Protein AF-A0AA43W477-F1 (afdb_monomer_lite)

Organism: NCBI:txid46503

pLDDT: mean 91.42, std 8.93, range [36.59, 98.06]

Secondary structure (DSSP, 8-state):
-----HHHHHHHHHH--TT-EE-HHHHHHH----EEEEEEEETTTEEEEEEEEEEEEEEEEE-TTS-EEEEEEEEEEEEEEEEEEE--TT-SS-B-SSS-EEEE-GGG-BSS--HHHHHHHHTT--HHHHHHHS-HHHHHHHHHHHHHHT-

Radius of gyration: 17.45 Å; chains: 1; bounding box: 58×36×42 Å

Structure (mmCIF, N/CA/C/O backbone):
data_AF-A0AA43W477-F1
#
_entry.id   AF-A0AA43W477-F1
#
loop_
_atom_site.group_PDB
_atom_site.id
_atom_site.type_symbol
_atom_site.label_atom_id
_atom_site.label_alt_id
_atom_site.label_comp_id
_atom_site.label_asym_id
_atom_site.label_entity_id
_atom_site.label_seq_id
_atom_site.pdbx_PDB_ins_code
_atom_site.Cartn_x
_atom_site.Cartn_y
_atom_site.Cartn_z
_atom_site.occupancy
_atom_site.B_iso_or_equiv
_atom_site.auth_seq_id
_atom_site.auth_comp_id
_atom_site.auth_asym_id
_atom_site.auth_atom_id
_atom_site.pdbx_PDB_model_num
ATOM 1 N N . MET A 1 1 ? 6.516 22.337 -6.057 1.00 55.09 1 MET A N 1
ATOM 2 C CA . MET A 1 1 ? 5.651 21.205 -5.654 1.00 55.09 1 MET A CA 1
ATOM 3 C C . MET A 1 1 ? 4.933 20.660 -6.873 1.00 55.09 1 MET A C 1
ATOM 5 O O . MET A 1 1 ? 4.413 21.450 -7.656 1.00 55.09 1 MET A O 1
ATOM 9 N N . ALA A 1 2 ? 4.930 19.340 -7.057 1.00 65.56 2 ALA A N 1
ATOM 10 C CA . ALA A 1 2 ? 4.123 18.714 -8.096 1.00 65.56 2 ALA A CA 1
ATOM 11 C C . ALA A 1 2 ? 2.641 19.053 -7.856 1.00 65.56 2 ALA A C 1
ATOM 13 O O . ALA A 1 2 ? 2.166 18.995 -6.726 1.00 65.56 2 ALA A O 1
ATOM 14 N N . LYS A 1 3 ? 1.916 19.439 -8.908 1.00 82.56 3 LYS A N 1
ATOM 15 C CA . LYS A 1 3 ? 0.476 19.709 -8.832 1.00 82.56 3 LYS A CA 1
ATOM 16 C C . LYS A 1 3 ? -0.272 18.489 -9.358 1.00 82.56 3 LYS A C 1
ATOM 18 O O . LYS A 1 3 ? 0.067 17.976 -10.424 1.00 82.56 3 LYS A O 1
ATOM 23 N N . ILE A 1 4 ? -1.272 18.029 -8.613 1.00 89.62 4 ILE A N 1
ATOM 24 C CA . ILE A 1 4 ? -2.232 17.023 -9.067 1.00 89.62 4 ILE A CA 1
ATOM 25 C C . ILE A 1 4 ? -3.625 17.637 -9.000 1.00 89.62 4 ILE A C 1
ATOM 27 O O . ILE A 1 4 ? -3.975 18.316 -8.036 1.00 89.62 4 ILE A O 1
ATOM 31 N N . THR A 1 5 ? -4.397 17.465 -10.063 1.00 92.69 5 THR A N 1
ATOM 32 C CA . THR A 1 5 ? -5.764 17.987 -10.128 1.00 92.69 5 THR A CA 1
ATOM 33 C C . THR A 1 5 ? -6.729 17.038 -9.427 1.00 92.69 5 THR A C 1
ATOM 35 O O . THR A 1 5 ? -6.487 15.833 -9.370 1.00 92.69 5 THR A O 1
ATOM 38 N N . LYS A 1 6 ? -7.867 17.562 -8.955 1.00 93.56 6 LYS A N 1
ATOM 39 C CA . LYS A 1 6 ? -8.944 16.730 -8.399 1.00 93.56 6 LYS A CA 1
ATOM 40 C C . LYS A 1 6 ? -9.395 15.654 -9.396 1.00 93.56 6 LYS A C 1
ATOM 42 O O . LYS A 1 6 ? -9.426 14.490 -9.044 1.00 93.56 6 LYS A O 1
ATOM 47 N N . LYS A 1 7 ? -9.580 16.021 -10.670 1.00 95.88 7 LYS A N 1
ATOM 48 C CA . LYS A 1 7 ? -9.936 15.081 -11.746 1.00 95.88 7 LYS A CA 1
ATOM 49 C C . LYS A 1 7 ? -8.931 13.931 -11.903 1.00 95.88 7 LYS A C 1
ATOM 51 O O . LYS A 1 7 ? -9.331 12.813 -12.197 1.00 95.88 7 LYS A O 1
ATOM 56 N N . GLN A 1 8 ? -7.632 14.192 -11.728 1.00 94.62 8 GLN A N 1
ATOM 57 C CA . GLN A 1 8 ? -6.612 13.137 -11.758 1.00 94.62 8 GLN A CA 1
ATOM 58 C C . GLN A 1 8 ? -6.694 12.225 -10.535 1.00 94.62 8 GLN A C 1
ATOM 60 O O . GLN A 1 8 ? -6.515 11.025 -10.690 1.00 94.62 8 GLN A O 1
ATOM 65 N N . VAL A 1 9 ? -6.956 12.782 -9.350 1.00 95.56 9 VAL A N 1
ATOM 66 C CA . VAL A 1 9 ? -7.172 11.996 -8.125 1.00 95.56 9 VAL A CA 1
ATOM 67 C C . VAL A 1 9 ? -8.405 11.110 -8.283 1.00 95.56 9 VAL A C 1
ATOM 69 O O . VAL A 1 9 ? -8.279 9.902 -8.154 1.00 95.56 9 VAL A O 1
ATOM 72 N N . ASP A 1 10 ? -9.538 11.680 -8.696 1.00 96.62 10 ASP A N 1
ATOM 73 C CA . ASP A 1 10 ? -10.791 10.943 -8.890 1.00 96.62 10 ASP A CA 1
ATOM 74 C C . ASP A 1 10 ? -10.625 9.802 -9.916 1.00 96.62 10 ASP A C 1
ATOM 76 O O . ASP A 1 10 ? -11.152 8.708 -9.733 1.00 96.62 10 ASP A O 1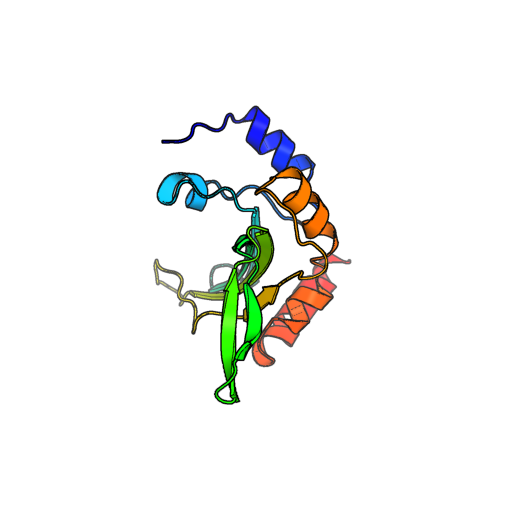
ATOM 80 N N . ALA A 1 11 ? -9.846 10.024 -10.984 1.00 97.06 11 ALA A N 1
ATOM 81 C CA . ALA A 1 11 ? -9.541 8.990 -11.974 1.00 97.06 11 ALA A CA 1
ATOM 82 C C . ALA A 1 11 ? -8.629 7.873 -11.429 1.00 97.06 11 ALA A C 1
ATOM 84 O O . ALA A 1 11 ? -8.783 6.721 -11.826 1.00 97.06 11 ALA A O 1
ATOM 85 N N . ILE A 1 12 ? -7.679 8.202 -10.546 1.00 96.75 12 ILE A N 1
ATOM 86 C CA . ILE A 1 12 ? -6.837 7.208 -9.865 1.00 96.75 12 ILE A CA 1
ATOM 87 C C . ILE A 1 12 ? -7.692 6.393 -8.894 1.00 96.75 12 ILE A C 1
ATOM 89 O O . ILE A 1 12 ? -7.641 5.168 -8.929 1.00 96.75 12 ILE A O 1
ATOM 93 N N . ASP A 1 13 ? -8.508 7.058 -8.079 1.00 96.94 13 ASP A N 1
ATOM 94 C CA . ASP A 1 13 ? -9.380 6.414 -7.095 1.00 96.94 13 ASP A CA 1
ATOM 95 C C . ASP A 1 13 ? -10.373 5.462 -7.773 1.00 96.94 13 ASP A C 1
ATOM 97 O O . ASP A 1 13 ? -10.541 4.330 -7.330 1.00 96.94 13 ASP A O 1
ATOM 101 N N . ALA A 1 14 ? -10.956 5.869 -8.906 1.00 96.88 14 ALA A N 1
ATOM 102 C CA . ALA A 1 14 ? -11.848 5.019 -9.696 1.00 96.88 14 ALA A CA 1
ATOM 103 C C . ALA A 1 14 ? -11.148 3.801 -10.332 1.00 96.88 14 ALA A C 1
ATOM 105 O O . ALA A 1 14 ? -11.803 2.799 -10.616 1.00 96.88 14 ALA A O 1
ATOM 106 N N . ALA A 1 15 ? -9.837 3.879 -10.581 1.00 97.06 15 ALA A N 1
ATOM 107 C CA . ALA A 1 15 ? -9.054 2.776 -11.138 1.00 97.06 15 ALA A CA 1
ATOM 108 C C . ALA A 1 15 ? -8.577 1.776 -10.068 1.00 97.06 15 ALA A C 1
ATOM 110 O O . ALA A 1 15 ? -8.187 0.657 -10.407 1.00 97.06 15 ALA A O 1
ATOM 111 N N . CYS A 1 16 ? -8.581 2.167 -8.793 1.00 96.69 16 CYS A N 1
ATOM 112 C CA . CYS A 1 16 ? -8.171 1.313 -7.687 1.00 96.69 16 CYS A CA 1
ATOM 113 C C . CYS A 1 16 ? -9.231 0.254 -7.349 1.00 96.69 16 CYS A C 1
ATOM 115 O O . CYS A 1 16 ? -10.439 0.454 -7.475 1.00 96.69 16 CYS A O 1
ATOM 117 N N . ARG A 1 17 ? -8.760 -0.892 -6.860 1.00 95.56 17 ARG A N 1
ATOM 118 C CA . ARG A 1 17 ? -9.561 -1.992 -6.314 1.00 95.56 17 ARG A CA 1
ATOM 119 C C . ARG A 1 17 ? -9.298 -2.136 -4.818 1.00 95.56 17 ARG A C 1
ATOM 121 O O . ARG A 1 17 ? -8.420 -1.485 -4.250 1.00 95.56 17 ARG A O 1
ATOM 128 N N . ASN A 1 18 ? -10.088 -2.989 -4.172 1.00 94.56 18 ASN A N 1
ATOM 129 C CA . ASN A 1 18 ? -9.909 -3.391 -2.776 1.00 94.56 18 ASN A CA 1
ATOM 130 C C . ASN A 1 18 ? -9.864 -2.227 -1.771 1.00 94.56 18 ASN A C 1
ATOM 132 O O . ASN A 1 18 ? -9.294 -2.382 -0.697 1.00 94.56 18 ASN A O 1
ATOM 136 N N . GLY A 1 19 ? -10.474 -1.077 -2.086 1.00 94.00 19 GLY A N 1
ATOM 137 C CA . GLY A 1 19 ? -10.568 0.080 -1.186 1.00 94.00 19 GLY A CA 1
ATOM 138 C C . GLY A 1 19 ? -9.307 0.945 -1.099 1.00 94.00 19 GLY A C 1
ATOM 139 O O . GLY A 1 19 ? -9.159 1.696 -0.138 1.00 94.00 19 GLY A O 1
ATOM 140 N N . PHE A 1 20 ? -8.386 0.831 -2.059 1.00 97.62 20 PHE A N 1
ATOM 141 C CA . PHE A 1 20 ? -7.263 1.762 -2.185 1.00 97.62 20 PHE A CA 1
ATOM 142 C C . PHE A 1 20 ? -7.692 3.089 -2.815 1.00 97.62 20 PHE A C 1
ATOM 144 O O . PHE A 1 20 ? -8.573 3.133 -3.668 1.00 97.62 20 PHE A O 1
ATOM 151 N N . SER A 1 21 ? -7.007 4.161 -2.433 1.00 97.38 21 SER A N 1
ATOM 152 C CA . SER A 1 21 ? -7.145 5.494 -3.024 1.00 97.38 21 SER A CA 1
ATOM 153 C C . SER A 1 21 ? -5.794 6.203 -3.077 1.00 97.38 21 SER A C 1
ATOM 155 O O . SER A 1 21 ? -4.827 5.779 -2.440 1.00 97.38 21 SER A O 1
ATOM 157 N N . PHE A 1 22 ? -5.711 7.304 -3.811 1.00 97.56 22 PHE A N 1
ATOM 158 C CA . PHE A 1 22 ? -4.522 8.137 -3.886 1.00 97.56 22 PHE A CA 1
ATOM 159 C C . PHE A 1 22 ? -4.175 8.771 -2.532 1.00 97.56 22 PHE A C 1
ATOM 161 O O . PHE A 1 22 ? -4.999 9.433 -1.894 1.00 97.56 22 PHE A O 1
ATOM 168 N N . ASP A 1 23 ? -2.916 8.641 -2.113 1.00 96.00 23 ASP A N 1
ATOM 169 C CA . ASP A 1 23 ? -2.455 9.205 -0.849 1.00 96.00 23 ASP A CA 1
ATOM 170 C C . ASP A 1 23 ? -2.114 10.696 -0.986 1.00 96.00 23 ASP A C 1
ATOM 172 O O . ASP A 1 23 ? -0.996 11.109 -1.313 1.00 96.00 23 ASP A O 1
ATOM 176 N N . ARG A 1 24 ? -3.115 11.532 -0.711 1.00 94.00 24 ARG A N 1
ATOM 177 C CA . ARG A 1 24 ? -2.993 12.994 -0.786 1.00 94.00 24 ARG A CA 1
ATOM 178 C C . ARG A 1 24 ? -2.018 13.555 0.247 1.00 94.00 24 ARG A C 1
ATOM 180 O O . ARG A 1 24 ? -1.382 14.572 -0.026 1.00 94.00 24 ARG A O 1
ATOM 187 N N . TYR A 1 25 ? -1.906 12.913 1.410 1.00 90.94 25 TYR A N 1
ATOM 188 C CA . TYR A 1 25 ? -1.027 13.368 2.483 1.00 90.94 25 TYR A CA 1
ATOM 189 C C . TYR A 1 25 ? 0.439 13.158 2.101 1.00 90.94 25 TYR A C 1
ATOM 191 O O . TYR A 1 25 ? 1.210 14.115 2.087 1.00 90.94 25 TYR A O 1
ATOM 199 N N . ASN A 1 26 ? 0.816 11.941 1.698 1.00 90.31 26 ASN A N 1
ATOM 200 C CA . ASN A 1 26 ? 2.179 11.655 1.251 1.00 90.31 26 ASN A CA 1
ATOM 201 C C . ASN A 1 26 ? 2.546 12.445 -0.005 1.00 90.31 26 ASN A C 1
ATOM 203 O O . ASN A 1 26 ? 3.672 12.926 -0.109 1.00 90.31 26 ASN A O 1
ATOM 207 N N . PHE A 1 27 ? 1.601 12.668 -0.920 1.00 92.50 27 PHE A N 1
ATOM 208 C CA . PHE A 1 27 ? 1.855 13.541 -2.059 1.00 92.50 27 PHE A CA 1
ATOM 209 C C . PHE A 1 27 ? 2.121 14.995 -1.640 1.00 92.50 27 PHE A C 1
ATOM 211 O O . PHE A 1 27 ? 3.027 15.629 -2.175 1.00 92.50 27 PHE A O 1
ATOM 218 N N . GLY A 1 28 ? 1.364 15.526 -0.676 1.00 90.62 28 GLY A N 1
ATOM 219 C CA . GLY A 1 28 ? 1.555 16.887 -0.170 1.00 90.62 28 GLY A CA 1
ATOM 220 C C . GLY A 1 28 ? 2.864 17.074 0.603 1.00 90.62 28 GLY A C 1
ATOM 221 O O . GLY A 1 28 ? 3.523 18.098 0.439 1.00 90.62 28 GLY A O 1
ATOM 222 N N . VAL A 1 29 ? 3.247 16.084 1.414 1.00 89.50 29 VAL A N 1
ATOM 223 C CA . VAL A 1 29 ? 4.421 16.155 2.301 1.00 89.50 29 VAL A CA 1
ATOM 224 C C . VAL A 1 29 ? 5.710 15.736 1.593 1.00 89.50 29 VAL A C 1
ATOM 226 O O . VAL A 1 29 ? 6.723 16.417 1.714 1.00 89.50 29 VAL A O 1
ATOM 229 N N . LEU A 1 30 ? 5.683 14.627 0.850 1.00 88.19 30 LEU A N 1
ATOM 230 C CA . LEU A 1 30 ? 6.871 14.003 0.251 1.00 88.19 30 LEU A CA 1
ATOM 231 C C . LEU A 1 30 ? 6.927 14.152 -1.276 1.00 88.19 30 LEU A C 1
ATOM 233 O O . LEU A 1 30 ? 7.933 13.812 -1.892 1.00 88.19 30 LEU A O 1
ATOM 237 N N . GLY A 1 31 ? 5.854 14.622 -1.923 1.00 88.75 31 GLY A N 1
ATOM 238 C CA . GLY A 1 31 ? 5.756 14.639 -3.389 1.00 88.75 31 GLY A CA 1
ATOM 239 C C . GLY A 1 31 ? 5.608 13.247 -4.014 1.00 88.75 31 GLY A C 1
ATOM 240 O O . GLY A 1 31 ? 5.574 13.119 -5.241 1.00 88.75 31 GLY A O 1
ATOM 241 N N . GLU A 1 32 ? 5.510 12.200 -3.192 1.00 88.75 32 GLU A N 1
ATOM 242 C CA . GLU A 1 32 ? 5.430 10.818 -3.640 1.00 88.75 32 GLU A CA 1
ATOM 243 C C . GLU A 1 32 ? 4.008 10.455 -4.056 1.00 88.75 32 GLU A C 1
ATOM 245 O O . GLU A 1 32 ? 3.033 10.701 -3.349 1.00 88.75 32 GLU A O 1
ATOM 250 N N . LYS A 1 33 ? 3.890 9.832 -5.228 1.00 92.50 33 LYS A N 1
ATOM 251 C CA . LYS A 1 33 ? 2.625 9.300 -5.724 1.00 92.50 33 LYS A CA 1
ATOM 252 C C . LYS A 1 33 ? 2.494 7.844 -5.292 1.00 92.50 33 LYS A C 1
ATOM 254 O O . LYS A 1 33 ? 3.070 6.962 -5.930 1.00 92.50 33 LYS A O 1
ATOM 259 N N . CYS A 1 34 ? 1.730 7.607 -4.237 1.00 96.06 34 CYS A N 1
ATOM 260 C CA . CYS A 1 34 ? 1.419 6.279 -3.721 1.00 96.06 34 CYS A CA 1
ATOM 261 C C . CYS A 1 34 ? -0.089 6.111 -3.512 1.00 96.06 34 CYS A C 1
ATOM 263 O O . CYS A 1 34 ? -0.859 7.073 -3.589 1.00 96.06 34 CYS A O 1
ATOM 265 N N . LEU A 1 35 ? -0.497 4.865 -3.296 1.00 98.06 35 LEU A N 1
ATOM 266 C CA . LEU A 1 35 ? -1.864 4.498 -2.958 1.00 98.06 35 LEU A CA 1
ATOM 267 C C . LEU A 1 35 ? -1.902 4.062 -1.497 1.00 98.06 35 LEU A C 1
ATOM 269 O O . LEU A 1 35 ? -0.952 3.445 -1.007 1.00 98.06 35 LEU A O 1
ATOM 273 N N . SER A 1 36 ? -2.990 4.349 -0.799 1.00 97.38 36 SER A N 1
ATOM 274 C CA . SER A 1 36 ? -3.182 3.905 0.576 1.00 97.38 36 SER A CA 1
ATOM 275 C C . SER A 1 36 ? -4.595 3.392 0.823 1.00 97.38 36 SER A C 1
ATOM 277 O O . SER A 1 36 ? -5.540 3.738 0.118 1.00 97.38 36 SER A O 1
ATOM 279 N N . LYS A 1 37 ? -4.705 2.511 1.818 1.00 96.31 37 LYS A N 1
ATOM 280 C CA . LYS A 1 37 ? -5.955 1.964 2.359 1.00 96.31 37 LYS A CA 1
ATOM 281 C C . LYS A 1 37 ? -5.814 1.931 3.875 1.00 96.31 37 LYS A C 1
ATOM 283 O O . LYS A 1 37 ? -4.760 1.560 4.388 1.00 96.31 37 LYS A O 1
ATOM 288 N N . THR A 1 38 ? -6.862 2.310 4.594 1.00 95.25 38 THR A N 1
ATOM 289 C CA . THR A 1 38 ? -6.926 2.160 6.054 1.00 95.25 38 THR A CA 1
ATOM 290 C C . THR A 1 38 ? -8.103 1.263 6.400 1.00 95.25 38 THR A C 1
ATOM 292 O O . THR A 1 38 ? -9.196 1.459 5.879 1.00 95.25 38 THR A O 1
ATOM 295 N N . ILE A 1 39 ? -7.872 0.274 7.256 1.00 93.94 39 ILE A N 1
ATOM 296 C CA . ILE A 1 39 ? -8.879 -0.679 7.720 1.00 93.94 39 ILE A CA 1
ATOM 297 C C . ILE A 1 39 ? -9.004 -0.503 9.227 1.00 93.94 39 ILE A C 1
ATOM 299 O O . ILE A 1 39 ? -8.080 -0.829 9.970 1.00 93.94 39 ILE A O 1
ATOM 303 N N . THR A 1 40 ? -10.131 0.029 9.684 1.00 93.19 40 THR A N 1
ATOM 304 C CA . THR A 1 40 ? -10.397 0.202 11.114 1.00 93.19 40 THR A CA 1
ATOM 305 C C . THR A 1 40 ? -10.754 -1.143 11.745 1.00 93.19 40 THR A C 1
ATOM 307 O O . THR A 1 40 ? -11.743 -1.766 11.357 1.00 93.19 40 THR A O 1
ATOM 310 N N . LEU A 1 41 ? -9.954 -1.582 12.721 1.00 91.06 41 LEU A N 1
ATOM 311 C CA . LEU A 1 41 ? -10.207 -2.797 13.504 1.00 91.06 41 LEU A CA 1
ATOM 312 C C . LEU A 1 41 ? -11.082 -2.484 14.715 1.00 91.06 41 LEU A C 1
ATOM 314 O O . LEU A 1 41 ? -12.097 -3.140 14.937 1.00 91.06 41 LEU A O 1
ATOM 318 N N . VAL A 1 42 ? -10.717 -1.431 15.448 1.00 90.12 42 VAL A N 1
ATOM 319 C CA . VAL A 1 42 ? -11.460 -0.907 16.594 1.00 90.12 42 VAL A CA 1
ATOM 320 C C . VAL A 1 42 ? -11.607 0.592 16.402 1.00 90.12 42 VAL A C 1
ATOM 322 O O . VAL A 1 42 ? -10.607 1.301 16.265 1.00 90.12 42 VAL A O 1
ATOM 325 N N . GLU A 1 43 ? -12.848 1.073 16.374 1.00 88.88 43 GLU A N 1
ATOM 326 C CA . GLU A 1 43 ? -13.149 2.480 16.108 1.00 88.88 43 GLU A CA 1
ATOM 327 C C . GLU A 1 43 ? -12.394 3.399 17.075 1.00 88.88 43 GLU A C 1
ATOM 329 O O . GLU A 1 43 ? -12.407 3.187 18.285 1.00 88.88 43 GLU A O 1
ATOM 334 N N . GLY A 1 44 ? -11.678 4.384 16.530 1.00 87.81 44 GLY A N 1
ATOM 335 C CA . GLY A 1 44 ? -10.871 5.334 17.303 1.00 87.81 44 GLY A CA 1
ATOM 336 C C . GLY A 1 44 ? -9.618 4.778 17.997 1.00 87.81 44 GLY A C 1
ATOM 337 O O . GLY A 1 44 ? -8.806 5.586 18.445 1.00 87.81 44 GLY A O 1
ATOM 338 N N . CYS A 1 45 ? -9.426 3.455 18.048 1.00 90.94 45 CYS A N 1
ATOM 339 C CA . CYS A 1 45 ? -8.376 2.825 18.857 1.00 90.94 45 CYS A CA 1
ATOM 340 C C . CYS A 1 45 ? -7.372 1.995 18.054 1.00 90.94 45 CYS A C 1
ATOM 342 O O . CYS A 1 45 ? -6.203 1.968 18.419 1.00 90.94 45 CYS A O 1
ATOM 344 N N . LYS A 1 46 ? -7.788 1.294 16.992 1.00 92.75 46 LYS A N 1
ATOM 345 C CA . LYS A 1 46 ? -6.884 0.416 16.231 1.00 92.75 46 LYS A CA 1
ATOM 346 C C . LYS A 1 46 ? -7.229 0.381 14.747 1.00 92.75 46 LYS A C 1
ATOM 348 O O . LYS A 1 46 ? -8.381 0.165 14.368 1.00 92.75 46 LYS A O 1
ATOM 353 N N . ALA A 1 47 ? -6.220 0.532 13.895 1.00 94.56 47 ALA A N 1
ATOM 354 C CA . ALA A 1 47 ? -6.359 0.473 12.447 1.00 94.56 47 ALA A CA 1
ATOM 355 C C . ALA A 1 47 ? -5.141 -0.168 11.771 1.00 94.56 47 ALA A C 1
ATOM 357 O O . ALA A 1 47 ? -3.999 0.021 12.182 1.00 94.56 47 ALA A O 1
ATOM 358 N N . VAL A 1 48 ? -5.376 -0.872 10.668 1.00 95.19 48 VAL A N 1
ATOM 359 C CA . VAL A 1 48 ? -4.331 -1.332 9.750 1.00 95.19 48 VAL A CA 1
ATOM 360 C C . VAL A 1 48 ? -4.186 -0.304 8.639 1.00 95.19 48 VAL A C 1
ATOM 362 O O . VAL A 1 48 ? -5.149 -0.011 7.932 1.00 95.19 48 VAL A O 1
ATOM 365 N N . LYS A 1 49 ? -2.981 0.236 8.458 1.00 95.75 49 LYS A N 1
ATOM 366 C CA . LYS A 1 49 ? -2.655 1.145 7.357 1.00 95.75 49 LYS A CA 1
ATOM 367 C C . LYS A 1 49 ? -1.799 0.425 6.330 1.00 95.75 49 LYS A C 1
ATOM 369 O O . LYS A 1 49 ? -0.726 -0.099 6.646 1.00 95.75 49 LYS A O 1
ATOM 374 N N . LEU A 1 50 ? -2.283 0.442 5.097 1.00 97.12 50 LEU A N 1
ATOM 375 C CA . LEU A 1 50 ? -1.616 -0.095 3.926 1.00 97.12 50 LEU A CA 1
ATOM 376 C C . LEU A 1 50 ? -1.127 1.048 3.044 1.00 97.12 50 LEU A C 1
ATOM 378 O O . LEU A 1 50 ? -1.858 2.010 2.800 1.00 97.12 50 LEU A O 1
ATOM 382 N N . ARG A 1 51 ? 0.089 0.910 2.521 1.00 96.94 51 ARG A N 1
ATOM 383 C CA . ARG A 1 51 ? 0.658 1.813 1.519 1.00 96.94 51 ARG A CA 1
ATOM 384 C C . ARG A 1 51 ? 1.246 1.000 0.379 1.00 96.94 51 ARG A C 1
ATOM 386 O O . ARG A 1 51 ? 2.084 0.137 0.612 1.00 96.94 51 ARG A O 1
ATOM 393 N N . LEU A 1 52 ? 0.836 1.303 -0.844 1.00 98.06 52 LEU A N 1
ATOM 394 C CA . LEU A 1 52 ? 1.376 0.724 -2.066 1.00 98.06 52 LEU A CA 1
ATOM 395 C C . LEU A 1 52 ? 2.154 1.803 -2.826 1.00 98.06 52 LEU A C 1
ATOM 397 O O . LEU A 1 52 ? 1.601 2.833 -3.221 1.00 98.06 52 LEU A O 1
ATOM 401 N N . SER A 1 53 ? 3.452 1.582 -3.006 1.00 97.06 53 SER A N 1
ATOM 402 C CA . SER A 1 53 ? 4.369 2.532 -3.640 1.00 97.06 53 SER A CA 1
ATOM 403 C C . SER A 1 53 ? 5.367 1.828 -4.559 1.00 97.06 53 SER A C 1
ATOM 405 O O . SER A 1 53 ? 5.430 0.601 -4.628 1.00 97.06 53 SER A O 1
ATOM 407 N N . TRP A 1 54 ? 6.145 2.622 -5.293 1.00 96.62 54 TRP A N 1
ATOM 408 C CA . TRP A 1 54 ? 7.280 2.130 -6.066 1.00 96.62 54 TRP A CA 1
ATOM 409 C C . TRP A 1 54 ? 8.544 2.101 -5.216 1.00 96.62 54 TRP A C 1
ATOM 411 O O . TRP A 1 54 ? 8.833 3.057 -4.497 1.00 96.62 54 TRP A O 1
ATOM 421 N N . ARG A 1 55 ? 9.337 1.047 -5.384 1.00 95.00 55 ARG A N 1
ATOM 422 C CA . ARG A 1 55 ? 10.702 0.932 -4.872 1.00 95.00 55 ARG A CA 1
ATOM 423 C C . ARG A 1 55 ? 11.629 0.544 -6.019 1.00 95.00 55 ARG A C 1
ATOM 425 O O . ARG A 1 55 ? 11.205 -0.176 -6.916 1.00 95.00 55 ARG A O 1
ATOM 432 N N . ASP A 1 56 ? 12.880 0.980 -5.980 1.00 96.00 56 ASP A N 1
ATOM 433 C CA . ASP A 1 56 ? 13.875 0.545 -6.961 1.00 96.00 56 ASP A CA 1
ATOM 434 C C . ASP A 1 56 ? 14.125 -0.968 -6.844 1.00 96.00 56 ASP A C 1
ATOM 436 O O . ASP A 1 56 ? 14.229 -1.527 -5.744 1.00 96.00 56 ASP A O 1
ATOM 440 N N . GLU A 1 57 ? 14.175 -1.644 -7.988 1.00 95.75 57 GLU A N 1
ATOM 441 C CA . GLU A 1 57 ? 14.448 -3.073 -8.043 1.00 95.75 57 GLU A CA 1
ATOM 442 C C . GLU A 1 57 ? 15.924 -3.332 -7.732 1.00 95.75 57 GLU A C 1
ATOM 444 O O . GLU A 1 57 ? 16.831 -2.806 -8.382 1.00 95.75 57 GLU A O 1
ATOM 449 N N . VAL A 1 58 ? 16.150 -4.171 -6.720 1.00 93.00 58 VAL A N 1
ATOM 450 C CA . VAL A 1 58 ? 17.482 -4.576 -6.277 1.00 93.00 58 VAL A CA 1
ATOM 451 C C . VAL A 1 58 ? 17.582 -6.090 -6.348 1.00 93.00 58 VAL A C 1
ATOM 453 O O . VAL A 1 58 ? 16.891 -6.801 -5.612 1.00 93.00 58 VAL A O 1
ATOM 456 N N . VAL A 1 59 ? 18.476 -6.573 -7.203 1.00 91.25 59 VAL A N 1
ATOM 457 C CA . VAL A 1 59 ? 18.832 -7.988 -7.312 1.00 91.25 59 VAL A CA 1
ATOM 458 C C . VAL A 1 59 ? 20.107 -8.223 -6.515 1.00 91.25 59 VAL A C 1
ATOM 460 O O . VAL A 1 59 ? 21.008 -7.386 -6.497 1.00 91.25 59 VAL A O 1
ATOM 463 N N . LYS A 1 60 ? 20.168 -9.345 -5.802 1.00 91.62 60 LYS A N 1
ATOM 464 C CA . LYS A 1 60 ? 21.353 -9.748 -5.048 1.00 91.62 60 LYS A CA 1
ATOM 465 C C . LYS A 1 60 ? 22.126 -10.782 -5.851 1.00 91.62 60 LYS A C 1
ATOM 467 O O . LYS A 1 60 ? 21.518 -11.728 -6.342 1.00 91.62 60 LYS A O 1
ATOM 472 N N . HIS A 1 61 ? 23.435 -10.609 -5.949 1.00 89.94 61 HIS A N 1
ATOM 473 C CA . HIS A 1 61 ? 24.333 -11.591 -6.546 1.00 89.94 61 HIS A CA 1
ATOM 474 C C . HIS A 1 61 ? 25.550 -11.800 -5.644 1.00 89.94 61 HIS A C 1
ATOM 476 O O . HIS A 1 61 ? 25.856 -10.958 -4.798 1.00 89.94 61 HIS A O 1
ATOM 482 N N . GLU A 1 62 ? 26.216 -12.938 -5.794 1.00 94.12 62 GLU A N 1
ATOM 483 C CA . GLU A 1 62 ? 27.456 -13.235 -5.084 1.00 94.12 62 GLU A CA 1
ATOM 484 C C . GLU A 1 62 ? 28.635 -12.691 -5.891 1.00 94.12 62 GLU A C 1
ATOM 486 O O . GLU A 1 62 ? 28.729 -12.916 -7.098 1.00 94.12 62 GLU A O 1
ATOM 491 N N . ASN A 1 63 ? 29.498 -11.907 -5.248 1.00 90.94 63 ASN A N 1
ATOM 492 C CA . ASN A 1 63 ? 30.696 -11.386 -5.894 1.00 90.94 63 ASN A CA 1
ATOM 493 C C . ASN A 1 63 ? 31.848 -12.408 -5.843 1.00 90.94 63 ASN A C 1
ATOM 495 O O . ASN A 1 63 ? 31.762 -13.445 -5.191 1.00 90.94 63 ASN A O 1
ATOM 499 N N . GLN A 1 64 ? 32.973 -12.075 -6.478 1.00 91.69 64 GLN A N 1
ATOM 500 C CA . GLN A 1 64 ? 34.184 -12.911 -6.499 1.00 91.69 64 GLN A CA 1
ATOM 501 C C . GLN A 1 64 ? 34.797 -13.219 -5.115 1.00 91.69 64 GLN A C 1
ATOM 503 O O . GLN A 1 64 ? 35.713 -14.028 -5.021 1.00 91.69 64 GLN A O 1
ATOM 508 N N . TYR A 1 65 ? 34.315 -12.572 -4.050 1.00 91.75 65 TYR A N 1
ATOM 509 C CA . TYR A 1 65 ? 34.753 -12.764 -2.665 1.00 91.75 65 TYR A CA 1
ATOM 510 C C . TYR A 1 65 ? 33.726 -13.538 -1.822 1.00 91.75 65 TYR A C 1
ATOM 512 O O . TYR A 1 65 ? 33.820 -13.542 -0.597 1.00 91.75 65 TYR A O 1
ATOM 520 N N . GLY A 1 66 ? 32.705 -14.129 -2.449 1.00 91.44 66 GLY A N 1
ATOM 521 C CA . GLY A 1 66 ? 31.635 -14.852 -1.758 1.00 91.44 66 GLY A CA 1
ATOM 522 C C . GLY A 1 66 ? 30.648 -13.957 -0.998 1.00 91.44 66 GLY A C 1
ATOM 523 O O . GLY A 1 66 ? 29.847 -14.427 -0.194 1.00 91.44 66 GLY A O 1
ATOM 524 N N . CYS A 1 67 ? 30.697 -12.636 -1.203 1.00 91.50 67 CYS A N 1
ATOM 525 C CA . CYS A 1 67 ? 29.800 -11.699 -0.534 1.00 91.50 67 CYS A CA 1
ATOM 526 C C . CYS A 1 67 ? 28.553 -11.445 -1.381 1.00 91.50 67 CYS A C 1
ATOM 528 O O . CYS A 1 67 ? 28.642 -11.122 -2.566 1.00 91.50 67 CYS A O 1
ATOM 530 N N . THR A 1 68 ? 27.379 -11.504 -0.750 1.00 93.38 68 THR A N 1
ATOM 531 C CA . THR A 1 68 ? 26.121 -11.111 -1.391 1.00 93.38 68 THR A CA 1
ATOM 532 C C . THR A 1 68 ? 26.023 -9.589 -1.488 1.00 93.38 68 THR A C 1
ATOM 534 O O . THR A 1 68 ? 25.840 -8.909 -0.477 1.00 93.38 68 THR A O 1
ATOM 537 N N . VAL A 1 69 ? 26.082 -9.049 -2.704 1.00 92.94 69 VAL A N 1
ATOM 538 C CA . VAL A 1 69 ? 26.016 -7.607 -2.968 1.00 92.94 69 VAL A CA 1
ATOM 539 C C . VAL A 1 69 ? 24.718 -7.219 -3.692 1.00 92.94 69 VAL A C 1
ATOM 541 O O . VAL A 1 69 ? 24.217 -7.979 -4.525 1.00 92.94 69 VAL A O 1
ATOM 544 N N . PRO A 1 70 ? 24.121 -6.055 -3.368 1.00 93.69 70 PRO A N 1
ATOM 545 C CA . PRO A 1 70 ? 22.955 -5.537 -4.075 1.00 93.69 70 PRO A CA 1
ATOM 546 C C . PRO A 1 70 ? 23.349 -4.873 -5.402 1.00 93.69 70 PRO A C 1
ATOM 548 O O . PRO A 1 70 ? 24.348 -4.163 -5.489 1.00 93.69 70 PRO A O 1
ATOM 551 N N . THR A 1 71 ? 22.524 -5.036 -6.432 1.00 92.81 71 THR A N 1
ATOM 552 C CA . THR A 1 71 ? 22.649 -4.341 -7.720 1.00 92.81 71 THR A CA 1
ATOM 553 C C . THR A 1 71 ? 21.307 -3.788 -8.150 1.00 92.81 71 THR A C 1
ATOM 555 O O . THR A 1 71 ? 20.305 -4.503 -8.162 1.00 92.81 71 THR A O 1
ATOM 558 N N . TYR A 1 72 ? 21.301 -2.504 -8.495 1.00 92.81 72 TYR A N 1
ATOM 559 C CA . TYR A 1 72 ? 20.130 -1.809 -9.009 1.00 92.81 72 TYR A CA 1
ATOM 560 C C . TYR A 1 72 ? 19.979 -2.114 -10.495 1.00 92.81 72 TYR A C 1
ATOM 562 O O . TYR A 1 72 ? 20.914 -1.907 -11.265 1.00 92.81 72 TYR A O 1
ATOM 570 N N . THR A 1 73 ? 18.807 -2.591 -10.900 1.00 92.81 73 THR A N 1
ATOM 571 C CA . THR A 1 73 ? 18.549 -2.956 -12.305 1.00 92.81 73 THR A CA 1
ATOM 572 C C . THR A 1 73 ? 18.154 -1.754 -13.165 1.00 92.81 73 THR A C 1
ATOM 574 O O . THR A 1 73 ? 18.117 -1.853 -14.386 1.00 92.81 73 THR A O 1
ATOM 577 N N . GLY A 1 74 ? 17.829 -0.620 -12.533 1.00 94.06 74 GLY A N 1
ATOM 578 C CA . GLY A 1 74 ? 17.208 0.538 -13.180 1.00 94.06 74 GLY A CA 1
ATOM 579 C C . GLY A 1 74 ? 15.682 0.433 -13.293 1.00 94.06 74 GLY A C 1
ATOM 580 O O . GLY A 1 74 ? 15.028 1.436 -13.571 1.00 94.06 74 GLY A O 1
ATOM 581 N N . ASN A 1 75 ? 15.100 -0.738 -13.017 1.00 96.56 75 ASN A N 1
ATOM 582 C CA . ASN A 1 75 ? 13.654 -0.894 -12.910 1.00 96.56 75 ASN A CA 1
ATOM 583 C C . ASN A 1 75 ? 13.148 -0.489 -11.521 1.00 96.56 75 ASN A C 1
ATOM 585 O O . ASN A 1 75 ? 13.893 -0.340 -10.551 1.00 96.56 75 ASN A O 1
ATOM 589 N N . VAL A 1 76 ? 11.829 -0.384 -11.420 1.00 96.44 76 VAL A N 1
ATOM 590 C CA . VAL A 1 76 ? 11.087 -0.233 -10.174 1.00 96.44 76 VAL A CA 1
ATOM 591 C C . VAL A 1 76 ? 10.106 -1.387 -10.005 1.00 96.44 76 VAL A C 1
ATOM 593 O O . VAL A 1 76 ? 9.567 -1.912 -10.975 1.00 96.44 76 VAL A O 1
ATOM 596 N N . VAL A 1 77 ? 9.847 -1.767 -8.760 1.00 97.31 77 VAL A N 1
ATOM 597 C CA . VAL A 1 77 ? 8.897 -2.813 -8.373 1.00 97.31 77 VAL A CA 1
ATOM 598 C C . VAL A 1 77 ? 7.852 -2.246 -7.411 1.00 97.31 77 VAL A C 1
ATOM 600 O O . VAL A 1 77 ? 8.191 -1.409 -6.563 1.00 97.31 77 VAL A O 1
ATOM 603 N N . PRO A 1 78 ? 6.584 -2.680 -7.497 1.00 97.56 78 PRO A N 1
ATOM 604 C CA . PRO A 1 78 ? 5.577 -2.322 -6.513 1.00 97.56 78 PRO A CA 1
ATOM 605 C C . PRO A 1 78 ? 5.915 -2.944 -5.155 1.00 97.56 78 PRO A C 1
ATOM 607 O O . PRO A 1 78 ? 6.291 -4.119 -5.056 1.00 97.56 78 PRO A O 1
ATOM 610 N N . GLN A 1 79 ? 5.746 -2.167 -4.092 1.00 97.69 79 GLN A N 1
ATOM 611 C CA . GLN A 1 79 ? 5.912 -2.610 -2.716 1.00 97.69 79 GLN A CA 1
ATOM 612 C C . GLN A 1 79 ? 4.679 -2.230 -1.901 1.00 97.69 79 GLN A C 1
ATOM 614 O O . GLN A 1 79 ? 4.301 -1.062 -1.836 1.00 97.69 79 GLN A O 1
ATOM 619 N N . LEU A 1 80 ? 4.084 -3.228 -1.251 1.00 98.00 80 LEU A N 1
ATOM 620 C CA . LEU A 1 80 ? 3.049 -3.045 -0.247 1.00 98.00 80 LEU A CA 1
ATOM 621 C C . LEU A 1 80 ? 3.692 -3.008 1.138 1.00 98.00 80 LEU A C 1
ATOM 623 O O . LEU A 1 80 ? 4.430 -3.915 1.524 1.00 98.00 80 LEU A O 1
ATOM 627 N N . HIS A 1 81 ? 3.380 -1.969 1.892 1.00 97.19 81 HIS A N 1
ATOM 628 C CA . HIS A 1 81 ? 3.689 -1.825 3.304 1.00 97.19 81 HIS A CA 1
ATOM 629 C C . HIS A 1 81 ? 2.404 -1.984 4.112 1.00 97.19 81 HIS A C 1
ATOM 631 O O . HIS A 1 81 ? 1.393 -1.369 3.783 1.00 97.19 81 HIS A O 1
ATOM 637 N N . CYS A 1 82 ? 2.449 -2.814 5.151 1.00 96.88 82 CYS A N 1
ATOM 638 C CA . CYS A 1 82 ? 1.348 -3.059 6.072 1.00 96.88 82 CYS A CA 1
ATOM 639 C C . CYS A 1 82 ? 1.808 -2.757 7.494 1.00 96.88 82 CYS A C 1
ATOM 641 O O . CYS A 1 82 ? 2.780 -3.344 7.972 1.00 96.88 82 CYS A O 1
ATOM 643 N N . SER A 1 83 ? 1.106 -1.857 8.174 1.00 95.88 83 SER A N 1
ATOM 644 C CA . SER A 1 83 ? 1.424 -1.444 9.541 1.00 95.88 83 SER A CA 1
ATOM 645 C C . SER A 1 83 ? 0.165 -1.392 10.396 1.00 95.88 83 SER A C 1
ATOM 647 O O . SER A 1 83 ? -0.883 -0.938 9.937 1.00 95.88 83 SER A O 1
ATOM 649 N N . VAL A 1 84 ? 0.276 -1.865 11.635 1.00 95.19 84 VAL A N 1
ATOM 650 C CA . VAL A 1 84 ? -0.773 -1.742 12.650 1.00 95.19 84 VAL A CA 1
ATOM 651 C C . VAL A 1 84 ? -0.539 -0.445 13.407 1.00 95.19 84 VAL A C 1
ATOM 653 O O . VAL A 1 84 ? 0.599 -0.118 13.748 1.00 95.19 84 VAL A O 1
ATOM 656 N N . TRP A 1 85 ? -1.616 0.297 13.613 1.00 94.88 85 TRP A N 1
ATOM 657 C CA . TRP A 1 85 ? -1.625 1.546 14.346 1.00 94.88 85 TRP A CA 1
ATOM 658 C C . TRP A 1 85 ? -2.629 1.456 15.479 1.00 94.88 85 TRP A C 1
ATOM 660 O O . TRP A 1 85 ? -3.787 1.110 15.254 1.00 94.88 85 TRP A O 1
ATOM 670 N N . ASP A 1 86 ? -2.183 1.842 16.660 1.00 93.44 86 ASP A N 1
ATOM 671 C CA . ASP A 1 86 ? -2.957 1.903 17.883 1.00 93.44 86 ASP A CA 1
ATOM 672 C C . ASP A 1 86 ? -3.049 3.350 18.362 1.00 93.44 86 ASP A C 1
ATOM 674 O O . ASP A 1 86 ? -2.187 4.192 18.091 1.00 93.44 86 ASP A O 1
ATOM 678 N N . LYS A 1 87 ? -4.117 3.648 19.081 1.00 93.50 87 LYS A N 1
ATOM 679 C CA . LYS A 1 87 ? -4.367 4.938 19.696 1.00 93.50 87 LYS A CA 1
ATOM 680 C C . LYS A 1 87 ? -5.024 4.690 21.043 1.00 93.50 87 LYS A C 1
ATOM 682 O O . LYS A 1 87 ? -6.096 4.090 21.107 1.00 93.50 87 LYS A O 1
ATOM 687 N N . ALA A 1 88 ? -4.372 5.122 22.120 1.00 88.38 88 ALA A N 1
ATOM 688 C CA . ALA A 1 88 ? -4.944 4.947 23.444 1.00 88.38 88 ALA A CA 1
ATOM 689 C C . ALA A 1 88 ? -6.144 5.897 23.643 1.00 88.38 88 ALA A C 1
ATOM 691 O O . ALA A 1 88 ? -6.174 6.994 23.067 1.00 88.38 88 ALA A O 1
ATOM 692 N N . PRO A 1 89 ? -7.142 5.509 24.459 1.00 85.31 89 PRO A N 1
ATOM 693 C CA . PRO A 1 89 ? -8.260 6.384 24.788 1.00 85.31 89 PRO A CA 1
ATOM 694 C C . PRO A 1 89 ? -7.772 7.709 25.383 1.00 85.31 89 PRO A C 1
ATOM 696 O O . PRO A 1 89 ? -6.985 7.724 26.324 1.00 85.31 89 PRO A O 1
ATOM 699 N N . GLY A 1 90 ? -8.247 8.828 24.835 1.00 82.81 90 GLY A N 1
ATOM 700 C CA . GLY A 1 90 ? -7.873 10.170 25.293 1.00 82.81 90 GLY A CA 1
ATOM 701 C C . GLY A 1 90 ? -6.575 10.728 24.697 1.00 82.81 90 GLY A C 1
ATOM 702 O O . GLY A 1 90 ? -6.306 11.915 24.866 1.00 82.81 90 GLY A O 1
ATOM 703 N N . GLU A 1 91 ? -5.802 9.940 23.947 1.00 87.44 91 GLU A N 1
ATOM 704 C CA . GLU A 1 91 ? -4.655 10.466 23.206 1.00 87.44 91 GLU A CA 1
ATOM 705 C C . GLU A 1 91 ? -5.093 11.160 21.908 1.00 87.44 91 GLU A C 1
ATOM 707 O O . GLU A 1 91 ? -6.155 10.894 21.341 1.00 87.44 91 GLU A O 1
ATOM 712 N N . SER A 1 92 ? -4.265 12.069 21.396 1.00 86.19 92 SER A N 1
ATOM 713 C CA . SER A 1 92 ? -4.478 12.702 20.089 1.00 86.19 92 SER A CA 1
ATOM 714 C C . SER A 1 92 ? -3.786 11.933 18.958 1.00 86.19 92 SER A C 1
ATOM 716 O O . SER A 1 92 ? -4.327 11.860 17.849 1.00 86.19 92 SER A O 1
ATOM 718 N N . CYS A 1 93 ? -2.647 11.304 19.253 1.00 88.81 93 CYS A N 1
ATOM 719 C CA . CYS A 1 93 ? -1.748 10.688 18.282 1.00 88.81 93 CYS A CA 1
ATOM 720 C C . CYS A 1 93 ? -2.003 9.190 18.087 1.00 88.81 93 CYS A C 1
ATOM 722 O O . CYS A 1 93 ? -2.433 8.487 18.994 1.00 88.81 93 CYS A O 1
ATOM 724 N N . TRP A 1 94 ? -1.711 8.711 16.878 1.00 92.12 94 TRP A N 1
ATOM 725 C CA . TRP A 1 94 ? -1.650 7.285 16.569 1.00 92.12 94 TRP A CA 1
ATOM 726 C C . TRP A 1 94 ? -0.197 6.815 16.636 1.00 92.12 94 TRP A C 1
ATOM 728 O O . TRP A 1 94 ? 0.694 7.510 16.146 1.00 92.12 94 TRP A O 1
ATOM 738 N N . HIS A 1 95 ? 0.021 5.612 17.148 1.00 90.00 95 HIS A N 1
ATOM 739 C CA . HIS A 1 95 ? 1.327 4.980 17.279 1.00 90.00 95 HIS A CA 1
ATOM 740 C C . HIS A 1 95 ? 1.349 3.671 16.496 1.00 90.00 95 HIS A C 1
ATOM 742 O O . HIS A 1 95 ? 0.378 2.925 16.514 1.00 90.00 95 HIS A O 1
ATOM 748 N N . SER A 1 96 ? 2.450 3.372 15.814 1.00 90.38 96 SER A N 1
ATOM 749 C CA . SER A 1 96 ? 2.686 2.045 15.242 1.00 90.38 96 SER A CA 1
ATOM 750 C C . SER A 1 96 ? 3.831 1.369 15.976 1.00 90.38 96 SER A C 1
ATOM 752 O O . SER A 1 96 ? 4.905 1.959 16.118 1.00 90.38 96 SER A O 1
ATOM 754 N N . TYR A 1 97 ? 3.641 0.120 16.389 1.00 78.56 97 TYR A N 1
ATOM 755 C CA . TYR A 1 97 ? 4.716 -0.668 16.982 1.00 78.56 97 TYR A CA 1
ATOM 756 C C . TYR A 1 97 ? 5.569 -1.312 15.880 1.00 78.56 97 TYR A C 1
ATOM 758 O O . TYR A 1 97 ? 5.139 -2.222 15.172 1.00 78.56 97 TYR A O 1
ATOM 766 N N . GLY A 1 98 ? 6.801 -0.818 15.731 1.00 83.06 98 GLY A N 1
ATOM 767 C CA . GLY A 1 98 ? 7.760 -1.293 14.732 1.00 83.06 98 GLY A CA 1
ATOM 768 C C . GLY A 1 98 ? 7.522 -0.747 13.321 1.00 83.06 98 GLY A C 1
ATOM 769 O O . GLY A 1 98 ? 6.713 0.147 13.089 1.00 83.06 98 GLY A O 1
ATOM 770 N N . LEU A 1 99 ? 8.268 -1.290 12.356 1.00 85.75 99 LEU A N 1
ATOM 771 C CA . LEU A 1 99 ? 8.236 -0.839 10.959 1.00 85.75 99 LEU A CA 1
ATOM 772 C C . LEU A 1 99 ? 7.105 -1.471 10.138 1.00 85.75 99 LEU A C 1
ATOM 774 O O . LEU A 1 99 ? 6.968 -1.148 8.963 1.00 85.75 99 LEU A O 1
ATOM 778 N N . GLY A 1 100 ? 6.309 -2.375 10.715 1.00 92.19 100 GLY A N 1
ATOM 779 C CA . GLY A 1 100 ? 5.347 -3.184 9.968 1.00 92.19 100 GLY A CA 1
ATOM 780 C C . GLY A 1 100 ? 6.017 -4.209 9.044 1.00 92.19 100 GLY A C 1
ATOM 781 O O . GLY A 1 100 ? 7.200 -4.528 9.181 1.00 92.19 100 GLY A O 1
ATOM 782 N N . LYS A 1 101 ? 5.249 -4.744 8.092 1.00 95.19 101 LYS A N 1
ATOM 783 C CA . LYS A 1 101 ? 5.709 -5.753 7.130 1.00 95.19 101 LYS A CA 1
ATOM 784 C C . LYS A 1 101 ? 5.668 -5.208 5.712 1.00 95.19 101 LYS A C 1
ATOM 786 O O . LYS A 1 101 ? 4.752 -4.482 5.331 1.00 95.19 101 LYS A O 1
ATOM 791 N N . PHE A 1 102 ? 6.650 -5.606 4.913 1.00 96.25 102 PHE A N 1
ATOM 792 C CA . PHE A 1 102 ? 6.743 -5.249 3.504 1.00 96.25 102 PHE A CA 1
ATOM 793 C C . PHE A 1 102 ? 6.580 -6.492 2.635 1.00 96.25 102 PHE A C 1
ATOM 795 O O . PHE A 1 102 ? 7.186 -7.529 2.907 1.00 96.25 102 PHE A O 1
ATOM 802 N N . ARG A 1 103 ? 5.818 -6.370 1.550 1.00 96.38 103 ARG A N 1
ATOM 803 C CA . ARG A 1 103 ? 5.748 -7.352 0.468 1.00 96.38 103 ARG A CA 1
ATOM 804 C C . ARG A 1 103 ? 6.115 -6.668 -0.838 1.00 96.38 103 ARG A C 1
ATOM 806 O O . ARG A 1 103 ? 5.604 -5.599 -1.147 1.00 96.38 103 ARG A O 1
ATOM 813 N N . VAL A 1 104 ? 7.020 -7.280 -1.591 1.00 96.56 104 VAL A N 1
ATOM 814 C CA . VAL A 1 104 ? 7.476 -6.772 -2.889 1.00 96.56 104 VAL A CA 1
ATOM 815 C 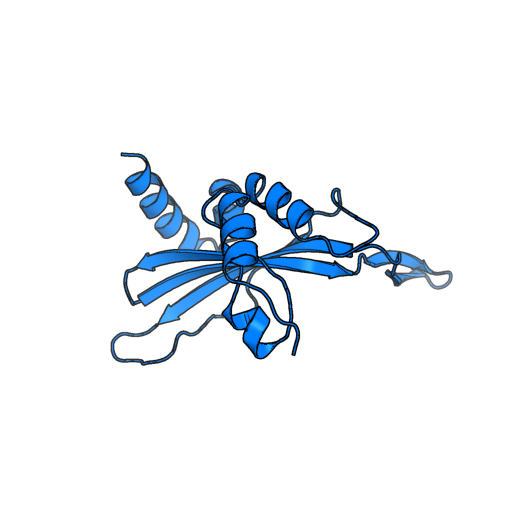C . VAL A 1 104 ? 6.908 -7.666 -3.984 1.00 96.56 104 VAL A C 1
ATOM 817 O O . VAL A 1 104 ? 7.080 -8.882 -3.920 1.00 96.56 104 VAL A O 1
ATOM 820 N N . PHE A 1 105 ? 6.273 -7.070 -4.988 1.00 95.75 105 PHE A N 1
ATOM 821 C CA . PHE A 1 105 ? 5.748 -7.771 -6.162 1.00 95.75 105 PHE A CA 1
ATOM 822 C C . PHE A 1 105 ? 6.842 -7.849 -7.231 1.00 95.75 105 PHE A C 1
ATOM 824 O O . PHE A 1 105 ? 6.869 -7.067 -8.179 1.00 95.75 105 PHE A O 1
ATOM 831 N N . ARG A 1 106 ? 7.820 -8.739 -7.015 1.00 92.75 106 ARG A N 1
ATOM 832 C CA . ARG A 1 106 ? 9.024 -8.849 -7.865 1.00 92.75 106 ARG A CA 1
ATOM 833 C C . ARG A 1 106 ? 8.699 -9.221 -9.314 1.00 92.75 106 ARG A C 1
ATOM 835 O O . ARG A 1 106 ? 9.394 -8.792 -10.221 1.00 92.75 106 ARG A O 1
ATOM 842 N N . ASP A 1 107 ? 7.618 -9.961 -9.530 1.00 93.62 107 ASP A N 1
ATOM 843 C CA . ASP A 1 107 ? 7.094 -10.335 -10.848 1.00 93.62 107 ASP A CA 1
ATOM 844 C C . ASP A 1 107 ? 6.476 -9.155 -11.624 1.00 93.62 107 ASP A C 1
ATOM 846 O O . ASP A 1 107 ? 6.117 -9.297 -12.791 1.00 93.62 107 ASP A O 1
ATOM 850 N N . LYS A 1 108 ? 6.351 -7.981 -10.990 1.00 94.31 108 LYS A N 1
ATOM 851 C CA . LYS A 1 108 ? 5.774 -6.757 -11.566 1.00 94.31 108 LYS A CA 1
ATOM 852 C C . LYS A 1 108 ? 6.812 -5.648 -11.757 1.00 94.31 108 LYS A C 1
ATOM 854 O O . LYS A 1 108 ? 6.465 -4.467 -11.698 1.00 94.31 108 LYS A O 1
ATOM 859 N N . ALA A 1 109 ? 8.078 -6.011 -11.959 1.00 94.12 109 ALA A N 1
ATOM 860 C CA . ALA A 1 109 ? 9.127 -5.054 -12.287 1.00 94.12 109 ALA A CA 1
ATOM 861 C C . ALA A 1 109 ? 8.779 -4.263 -13.556 1.00 94.12 109 ALA A C 1
ATOM 863 O O . ALA A 1 109 ? 8.236 -4.801 -14.525 1.00 94.12 109 ALA A O 1
ATOM 864 N N . PHE A 1 110 ? 9.075 -2.966 -13.545 1.00 94.94 110 PHE A N 1
ATOM 865 C CA . PHE A 1 110 ? 8.767 -2.076 -14.652 1.00 94.94 110 PHE A CA 1
ATOM 866 C C . PHE A 1 110 ? 9.832 -0.978 -14.798 1.00 94.94 110 PHE A C 1
ATOM 868 O O . PHE A 1 110 ? 10.318 -0.475 -13.786 1.00 94.94 110 PHE A O 1
ATOM 875 N N . PRO A 1 111 ? 10.166 -0.517 -16.017 1.00 95.00 111 PRO A N 1
ATOM 876 C CA . PRO A 1 111 ? 11.219 0.490 -16.211 1.00 95.00 111 PRO A CA 1
ATOM 877 C C . PRO A 1 111 ? 10.907 1.891 -15.657 1.00 95.00 111 PRO A C 1
ATOM 879 O O . PRO A 1 111 ? 11.771 2.764 -15.643 1.00 95.00 111 PRO A O 1
ATOM 882 N N . LYS A 1 112 ? 9.656 2.171 -15.265 1.00 94.56 112 LYS A N 1
ATOM 883 C CA . LYS A 1 112 ? 9.207 3.518 -14.879 1.00 94.56 112 LYS A CA 1
ATOM 884 C C . LYS A 1 112 ? 8.142 3.506 -13.785 1.00 94.56 112 LYS A C 1
ATOM 886 O O . LYS A 1 112 ? 7.240 2.681 -13.764 1.00 94.56 112 LYS A O 1
ATOM 891 N N . ARG A 1 113 ? 8.153 4.517 -12.918 1.00 94.44 113 ARG A N 1
ATOM 892 C CA . ARG A 1 113 ? 7.092 4.722 -11.919 1.00 94.44 113 ARG A CA 1
ATOM 893 C C . ARG A 1 113 ? 5.802 5.190 -12.604 1.00 94.44 113 ARG A C 1
ATOM 895 O O . ARG A 1 113 ? 5.687 6.360 -12.972 1.00 94.44 113 ARG A O 1
ATOM 902 N N . MET A 1 114 ? 4.837 4.289 -12.793 1.00 94.56 114 MET A N 1
ATOM 903 C CA . MET A 1 114 ? 3.538 4.585 -13.416 1.00 94.56 114 MET A CA 1
ATOM 904 C C . MET A 1 114 ? 2.376 4.334 -12.447 1.00 94.56 114 MET A C 1
ATOM 906 O O . MET A 1 114 ? 2.329 3.307 -11.780 1.00 94.56 114 MET A O 1
ATOM 910 N N . MET A 1 115 ? 1.433 5.277 -12.349 1.00 95.38 115 MET A N 1
ATOM 911 C CA . MET A 1 115 ? 0.335 5.183 -11.374 1.00 95.38 115 MET A CA 1
ATOM 912 C C . MET A 1 115 ? -0.722 4.143 -11.764 1.00 95.38 115 MET A C 1
ATOM 914 O O . MET A 1 115 ? -1.154 3.376 -10.914 1.00 95.38 115 MET A O 1
ATOM 918 N N . ASN A 1 116 ? -1.090 4.059 -13.043 1.00 95.44 116 ASN A N 1
ATOM 919 C CA . ASN A 1 116 ? -2.035 3.049 -13.537 1.00 95.44 116 ASN A CA 1
ATOM 920 C C . ASN A 1 116 ? -1.575 1.617 -13.211 1.00 95.44 116 ASN A C 1
ATOM 922 O O . ASN A 1 116 ? -2.380 0.805 -12.777 1.00 95.44 116 ASN A O 1
ATOM 926 N N . ARG A 1 117 ? -0.271 1.335 -13.316 1.00 95.88 117 ARG A N 1
ATOM 927 C CA . A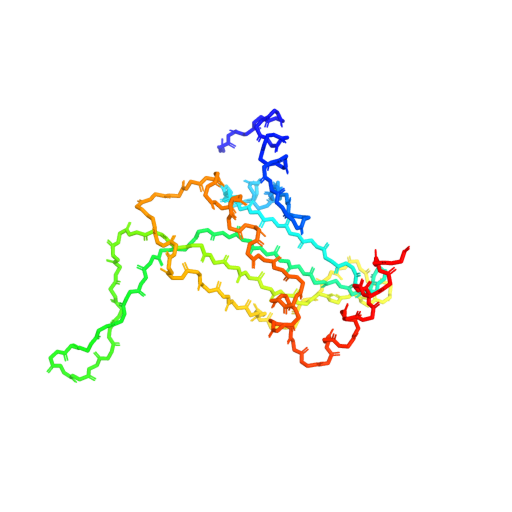RG A 1 117 ? 0.304 0.038 -12.935 1.00 95.88 117 ARG A CA 1
ATOM 928 C C . ARG A 1 117 ? 0.200 -0.243 -11.435 1.00 95.88 117 ARG A C 1
ATOM 930 O O . ARG A 1 117 ? -0.065 -1.377 -11.061 1.00 95.88 117 ARG A O 1
ATOM 937 N N . LEU A 1 118 ? 0.358 0.764 -10.567 1.00 96.31 118 LEU A N 1
ATOM 938 C CA . LEU A 1 118 ? 0.065 0.576 -9.138 1.00 96.31 118 LEU A CA 1
ATOM 939 C C . LEU A 1 118 ? -1.422 0.308 -8.901 1.00 96.31 118 LEU A C 1
ATOM 941 O O . LEU A 1 118 ? -1.738 -0.528 -8.063 1.00 96.31 118 LEU A O 1
ATOM 945 N N . CYS A 1 119 ? -2.314 0.973 -9.644 1.00 97.31 119 CYS A N 1
ATOM 946 C CA . CYS A 1 119 ? -3.756 0.734 -9.552 1.00 97.31 119 CYS A CA 1
ATOM 947 C C . CYS A 1 119 ? -4.087 -0.719 -9.918 1.00 97.31 119 CYS A C 1
ATOM 949 O O . CYS A 1 119 ? -4.789 -1.379 -9.165 1.00 97.31 119 CYS A O 1
ATOM 951 N N . GLU A 1 120 ? -3.506 -1.264 -10.992 1.00 96.56 120 GLU A N 1
ATOM 952 C CA . GLU A 1 120 ? -3.656 -2.684 -11.361 1.00 96.56 120 GLU A CA 1
ATOM 953 C C . GLU A 1 120 ? -3.206 -3.626 -10.227 1.00 96.56 120 GLU A C 1
ATOM 955 O O . GLU A 1 120 ? -3.881 -4.600 -9.912 1.00 96.56 120 GLU A O 1
ATOM 960 N N . VAL A 1 121 ? -2.098 -3.312 -9.545 1.00 97.19 121 VAL A N 1
ATOM 961 C CA . VAL A 1 121 ? -1.580 -4.132 -8.432 1.00 97.19 121 VAL A CA 1
ATOM 962 C C . VAL A 1 121 ? -2.520 -4.146 -7.222 1.00 97.19 121 VAL A C 1
ATOM 964 O O . VAL A 1 121 ? -2.484 -5.104 -6.452 1.00 97.19 121 VAL A O 1
ATOM 967 N N . THR A 1 122 ? -3.391 -3.144 -7.050 1.00 97.19 122 THR A N 1
ATOM 968 C CA . THR A 1 122 ? -4.350 -3.131 -5.927 1.00 97.19 122 THR A CA 1
ATOM 969 C C . THR A 1 122 ? -5.298 -4.328 -5.942 1.00 97.19 122 THR A C 1
ATOM 971 O O . THR A 1 122 ? -5.690 -4.782 -4.870 1.00 97.19 122 THR A O 1
ATOM 974 N N . GLU A 1 123 ? -5.599 -4.894 -7.116 1.00 96.44 123 GLU A N 1
ATOM 975 C CA . GLU A 1 123 ? -6.418 -6.104 -7.266 1.00 96.44 123 GLU A CA 1
ATOM 976 C C . GLU A 1 123 ? -5.783 -7.321 -6.580 1.00 96.44 123 GLU A C 1
ATOM 978 O O . GLU A 1 123 ? -6.482 -8.137 -5.987 1.00 96.44 123 GLU A O 1
ATOM 983 N N . LEU A 1 124 ? -4.448 -7.393 -6.571 1.00 96.25 124 LEU A N 1
ATOM 984 C CA . LEU A 1 124 ? -3.694 -8.469 -5.926 1.00 96.25 124 LEU A CA 1
ATOM 985 C C . LEU A 1 124 ? -3.657 -8.337 -4.398 1.00 96.25 124 LEU A C 1
ATOM 987 O O . LEU A 1 124 ? -3.260 -9.279 -3.716 1.00 96.25 124 LEU A O 1
ATOM 991 N N . VAL A 1 125 ? -4.022 -7.173 -3.851 1.00 96.12 125 VAL A N 1
ATOM 992 C CA . VAL A 1 125 ? -4.018 -6.906 -2.407 1.00 96.12 125 VAL A CA 1
ATOM 993 C C . VAL A 1 125 ? -5.345 -7.340 -1.791 1.00 96.12 125 VAL A C 1
ATOM 995 O O . VAL A 1 125 ? -6.178 -6.506 -1.437 1.00 96.12 125 VAL A O 1
ATOM 998 N N . THR A 1 126 ? -5.539 -8.655 -1.698 1.00 95.38 126 THR A N 1
ATOM 999 C CA . THR A 1 126 ? -6.732 -9.255 -1.088 1.00 95.38 126 THR A CA 1
ATOM 1000 C C . THR A 1 126 ? -6.686 -9.181 0.438 1.00 95.38 126 THR A C 1
ATOM 1002 O O . THR A 1 126 ? -5.626 -8.968 1.039 1.00 95.38 126 THR A O 1
ATOM 1005 N N . ASP A 1 127 ? -7.834 -9.374 1.083 1.00 93.81 127 ASP A N 1
ATOM 1006 C CA . ASP A 1 127 ? -7.911 -9.372 2.543 1.00 93.81 127 ASP A CA 1
ATOM 1007 C C . ASP A 1 127 ? -7.147 -10.563 3.153 1.00 93.81 127 ASP A C 1
ATOM 1009 O O . ASP A 1 127 ? -6.539 -10.418 4.214 1.00 93.81 127 ASP A O 1
ATOM 1013 N N . GLU A 1 128 ? -7.065 -11.707 2.463 1.00 93.38 128 GLU A N 1
ATOM 1014 C CA . GLU A 1 128 ? -6.228 -12.844 2.872 1.00 93.38 128 GLU A CA 1
ATOM 1015 C C . GLU A 1 128 ? -4.751 -12.455 2.900 1.00 93.38 128 GLU A C 1
ATOM 1017 O O . GLU A 1 128 ? -4.066 -12.690 3.897 1.00 93.38 128 GLU A O 1
ATOM 1022 N N . LEU A 1 129 ? -4.272 -11.789 1.843 1.00 95.00 129 LEU A N 1
ATOM 1023 C CA . LEU A 1 129 ? -2.906 -11.286 1.790 1.00 95.00 129 LEU A CA 1
ATOM 1024 C C . LEU A 1 129 ? -2.642 -10.308 2.944 1.00 95.00 129 LEU A C 1
ATOM 1026 O O . LEU A 1 129 ? -1.644 -10.434 3.659 1.00 95.00 129 LEU A O 1
ATOM 1030 N N . VAL A 1 130 ? -3.538 -9.347 3.167 1.00 94.81 130 VAL A N 1
ATOM 1031 C CA . VAL A 1 130 ? -3.399 -8.406 4.286 1.00 94.81 130 VAL A CA 1
ATOM 1032 C C . VAL A 1 130 ? -3.327 -9.160 5.615 1.00 94.81 130 VAL A C 1
ATOM 1034 O O . VAL A 1 130 ? -2.420 -8.905 6.406 1.00 94.81 130 VAL A O 1
ATOM 1037 N N . CYS A 1 131 ? -4.196 -10.150 5.832 1.00 94.19 131 CYS A N 1
ATOM 1038 C CA . CYS A 1 131 ? -4.189 -10.983 7.031 1.00 94.19 131 CYS A CA 1
ATOM 1039 C C . CYS A 1 131 ? -2.855 -11.733 7.225 1.00 94.19 131 CYS A C 1
ATOM 1041 O O . CYS A 1 131 ? -2.335 -11.779 8.339 1.00 94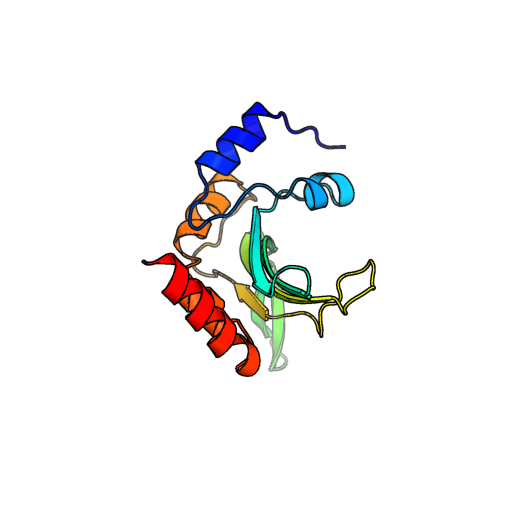.19 131 CYS A O 1
ATOM 1043 N N . GLU A 1 132 ? -2.252 -12.291 6.171 1.00 94.56 132 GLU A N 1
ATOM 1044 C CA . GLU A 1 132 ? -0.923 -12.931 6.234 1.00 94.56 132 GLU A CA 1
ATOM 1045 C C . GLU A 1 132 ? 0.203 -11.946 6.584 1.00 94.56 132 GLU A C 1
ATOM 1047 O O . GLU A 1 132 ? 1.261 -12.320 7.121 1.00 94.56 132 GLU A O 1
ATOM 1052 N N . MET A 1 133 ? 0.014 -10.671 6.240 1.00 94.25 133 MET A N 1
ATOM 1053 C CA . MET A 1 133 ? 0.983 -9.630 6.547 1.00 94.25 133 MET A CA 1
ATOM 1054 C C . MET A 1 133 ? 0.911 -9.137 7.990 1.00 94.25 133 MET A C 1
ATOM 1056 O O . MET A 1 133 ? 1.909 -8.607 8.485 1.00 94.25 133 MET A O 1
ATOM 1060 N N . LEU A 1 134 ? -0.220 -9.336 8.662 1.00 93.38 134 LEU A N 1
ATOM 1061 C CA . LEU A 1 134 ? -0.407 -8.941 10.051 1.00 93.38 134 LEU A CA 1
ATOM 1062 C C . LEU A 1 134 ? 0.313 -9.894 11.022 1.00 93.38 134 LEU A C 1
ATOM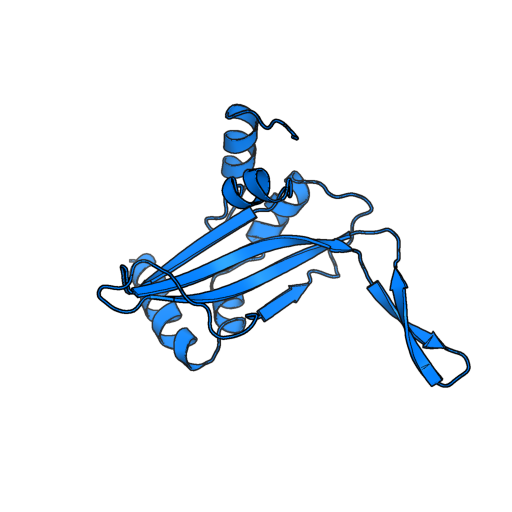 1064 O O . LEU A 1 134 ? 0.474 -11.090 10.716 1.00 93.38 134 LEU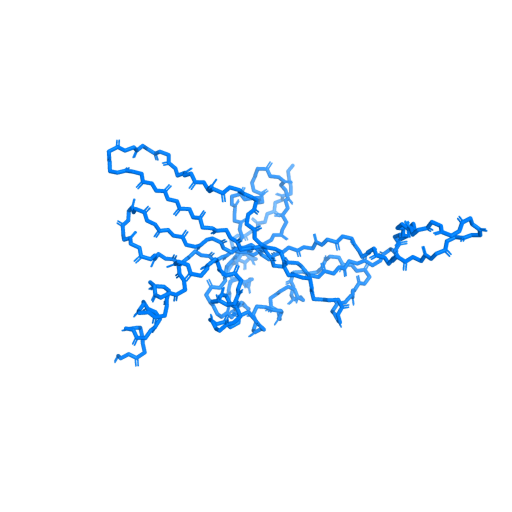 A O 1
ATOM 1068 N N . PRO A 1 135 ? 0.739 -9.387 12.194 1.00 90.69 135 PRO A N 1
ATOM 1069 C CA . PRO A 1 135 ? 1.166 -10.238 13.297 1.00 90.69 135 PRO A CA 1
ATOM 1070 C C . PRO A 1 135 ? -0.001 -11.106 13.778 1.00 90.69 135 PRO A C 1
ATOM 1072 O O . PRO A 1 135 ? -1.165 -10.755 13.598 1.00 90.69 135 PRO A O 1
ATOM 1075 N N . GLU A 1 136 ? 0.307 -12.267 14.359 1.00 88.19 136 GLU A N 1
ATOM 1076 C CA . GLU A 1 136 ? -0.694 -13.297 14.683 1.00 88.19 136 GLU A CA 1
ATOM 1077 C C . GLU A 1 136 ? -1.831 -12.776 15.564 1.00 88.19 136 GLU A C 1
ATOM 1079 O O . GLU A 1 136 ? -2.990 -13.086 15.300 1.00 88.19 136 GLU A O 1
ATOM 1084 N N . ARG A 1 137 ? -1.503 -11.913 16.532 1.00 86.69 137 ARG A N 1
ATOM 1085 C CA . ARG A 1 137 ? -2.456 -11.300 17.461 1.00 86.69 137 ARG A CA 1
ATOM 1086 C C . ARG A 1 137 ? -3.562 -10.520 16.745 1.00 86.69 137 ARG A C 1
ATOM 1088 O O . ARG A 1 137 ? -4.723 -10.620 17.121 1.00 86.69 137 ARG A O 1
ATOM 1095 N N . GLU A 1 138 ? -3.225 -9.757 15.711 1.00 89.38 138 GLU A N 1
ATOM 1096 C CA . GLU A 1 138 ? -4.181 -8.905 14.995 1.00 89.38 138 GLU A CA 1
ATOM 1097 C C . GLU A 1 138 ? -4.936 -9.647 13.883 1.00 89.38 138 GLU A C 1
ATOM 1099 O O . GLU A 1 138 ? -5.917 -9.121 13.355 1.00 89.38 138 GLU A O 1
ATOM 1104 N N . ARG A 1 139 ? -4.527 -10.873 13.519 1.00 91.88 139 ARG A N 1
ATOM 1105 C CA . ARG A 1 139 ? -5.199 -11.656 12.463 1.00 91.88 139 ARG A CA 1
ATOM 1106 C C . ARG A 1 139 ? -6.626 -12.027 12.829 1.00 91.88 139 ARG A C 1
ATOM 1108 O O . ARG A 1 139 ? -7.491 -12.032 11.958 1.00 91.88 139 ARG A O 1
ATOM 1115 N N . GLU A 1 140 ? -6.877 -12.363 14.089 1.00 87.75 140 GLU A N 1
ATOM 1116 C CA . GLU A 1 140 ? -8.212 -12.753 14.548 1.00 87.75 140 GLU A CA 1
ATOM 1117 C C . GLU A 1 140 ? -9.177 -11.567 14.517 1.00 87.75 140 GLU A C 1
ATOM 1119 O O . GLU A 1 140 ? -10.241 -11.666 13.905 1.00 87.75 140 GLU A O 1
ATOM 1124 N N . GLU A 1 141 ? -8.766 -10.426 15.082 1.00 88.25 141 GLU A N 1
ATOM 1125 C CA . GLU A 1 141 ? -9.522 -9.165 15.035 1.00 88.25 141 GLU A CA 1
ATOM 1126 C C . GLU A 1 141 ? -9.819 -8.757 13.583 1.00 88.25 141 GLU A C 1
ATOM 1128 O O . GLU A 1 141 ? -10.951 -8.409 13.237 1.00 88.25 141 GLU A O 1
ATOM 1133 N N . PHE A 1 142 ? -8.817 -8.869 12.704 1.00 91.00 142 PHE A N 1
ATOM 1134 C CA . PHE A 1 142 ? -8.966 -8.587 11.280 1.00 91.00 142 PHE A CA 1
ATOM 1135 C C . PHE A 1 142 ? -10.001 -9.506 10.616 1.00 91.00 142 PHE A C 1
ATOM 1137 O O . PHE A 1 142 ? -10.928 -9.023 9.966 1.00 91.00 142 PHE A O 1
ATOM 1144 N N . ARG A 1 143 ? -9.904 -10.827 10.813 1.00 89.69 143 ARG A N 1
ATOM 1145 C CA . ARG A 1 143 ? -10.847 -11.800 10.231 1.00 89.69 143 ARG A CA 1
ATOM 1146 C C . ARG A 1 143 ? -12.275 -11.589 10.714 1.00 89.69 143 ARG A C 1
ATOM 1148 O O . ARG A 1 143 ? -13.197 -11.675 9.908 1.00 89.69 143 ARG A O 1
ATOM 1155 N N . GLN A 1 144 ? -12.465 -11.295 12.000 1.00 86.06 144 GLN A N 1
ATOM 1156 C CA . GLN A 1 144 ? -13.789 -10.992 12.547 1.00 86.06 144 GLN A CA 1
ATOM 1157 C C . GLN A 1 144 ? -14.393 -9.762 11.863 1.00 86.06 144 GLN A C 1
ATOM 1159 O O . GLN A 1 144 ? -15.564 -9.782 11.487 1.00 86.06 144 GLN A O 1
ATOM 1164 N N . LYS A 1 145 ? -13.587 -8.719 11.633 1.00 84.38 145 LYS A N 1
ATOM 1165 C CA . LYS A 1 145 ? -14.046 -7.493 10.979 1.00 84.38 145 LYS A CA 1
ATOM 1166 C C . LYS A 1 145 ? -14.409 -7.704 9.508 1.00 84.38 145 LYS A C 1
ATOM 1168 O O . LYS A 1 145 ? -15.467 -7.251 9.069 1.00 84.38 145 LYS A O 1
ATOM 1173 N N . ILE A 1 146 ? -13.569 -8.417 8.756 1.00 79.25 146 ILE A N 1
ATOM 1174 C CA . ILE A 1 146 ? -13.843 -8.732 7.346 1.00 79.25 146 ILE A CA 1
ATOM 1175 C C . ILE A 1 146 ? -15.064 -9.656 7.225 1.00 79.25 146 ILE A C 1
ATOM 1177 O O . ILE A 1 146 ? -15.962 -9.379 6.434 1.00 79.25 146 ILE A O 1
ATOM 1181 N N . GLY A 1 147 ? -15.179 -10.682 8.075 1.00 66.50 147 GLY A N 1
ATOM 1182 C CA . GLY A 1 147 ? -16.332 -11.591 8.091 1.00 66.50 147 GLY A CA 1
ATOM 1183 C C . GLY A 1 147 ? -17.666 -10.917 8.442 1.00 66.50 147 GLY A C 1
ATOM 1184 O O . GLY A 1 147 ? -18.712 -11.352 7.970 1.00 66.50 147 GLY A O 1
ATOM 1185 N N . GLN A 1 148 ? -17.649 -9.830 9.222 1.00 59.88 148 GLN A N 1
ATOM 1186 C CA . GLN A 1 148 ? -18.835 -9.000 9.486 1.00 59.88 148 GLN A CA 1
ATOM 1187 C C . GLN A 1 148 ? -19.225 -8.099 8.307 1.00 59.88 148 GLN A C 1
ATOM 1189 O O . GLN A 1 148 ? -20.372 -7.676 8.237 1.00 59.88 148 GLN A O 1
ATOM 1194 N N . THR A 1 149 ? -18.297 -7.809 7.392 1.00 56.06 149 THR A N 1
ATOM 1195 C CA . THR A 1 149 ? -18.530 -6.924 6.236 1.00 56.06 149 THR A CA 1
ATOM 1196 C C . THR A 1 149 ? -19.133 -7.681 5.037 1.00 56.06 149 THR A C 1
ATOM 1198 O O . THR A 1 149 ? -19.612 -7.059 4.097 1.00 56.06 149 THR A O 1
ATOM 1201 N N . ILE A 1 150 ? -19.136 -9.023 5.071 1.00 51.81 150 ILE A N 1
ATOM 1202 C CA . ILE A 1 150 ? -19.665 -9.912 4.012 1.00 51.81 150 ILE A CA 1
ATOM 1203 C C . ILE A 1 150 ? -21.138 -10.329 4.274 1.00 51.81 150 ILE A C 1
ATOM 1205 O O . ILE A 1 150 ? -21.716 -11.091 3.502 1.00 51.81 150 ILE A O 1
ATOM 1209 N N . LYS A 1 151 ? -21.777 -9.825 5.338 1.00 36.59 151 LYS A N 1
ATOM 1210 C CA . LYS A 1 151 ? -23.223 -9.990 5.585 1.00 36.59 151 LYS A CA 1
ATOM 1211 C C . LYS A 1 151 ? -23.999 -8.754 5.158 1.00 36.59 151 LYS A C 1
ATOM 1213 O O . LYS A 1 151 ? -25.116 -8.948 4.637 1.00 36.59 151 LYS A O 1
#

Foldseek 3Di:
DDDDDPVNQVVLQVLAPPAKGWDPPCCVPVVFTKIKHWADLDPPFKIKIKIKHKDFDWDWDQDPVRDTDTDGPLWIWIKMFIWMWGDDPPDPDIDTDDRFFMDTPNVLTDNDGDSSSSRVCNVVVDLVVNLVRDDPVCNVSSCVRVVVVVD

Sequence (151 aa):
MAKITKKQVDAIDAACRNGFSFDRYNFGVLGEKCLSKTITLVEGCKAVKLRLSWRDEVVKHENQYGCTVPTYTGNVVPQLHCSVWDKAPGESCWHSYGLGKFRVFRDKAFPKRMMNRLCEVTELVTDELVCEMLPEREREEFRQKIGQTIK